Protein AF-A0A431K4H1-F1 (afdb_monomer)

Sequence (61 aa):
MYSTHLHELVFDECTPERMAAAGVPEKDALWYHTKGRHLARVSAQEMMVIMAIRHKVRCAR

Nearest PDB structures (foldseek):
  7u7n-assembly1_D  TM=3.609E-01  e=1.886E+00  Homo sapiens
  8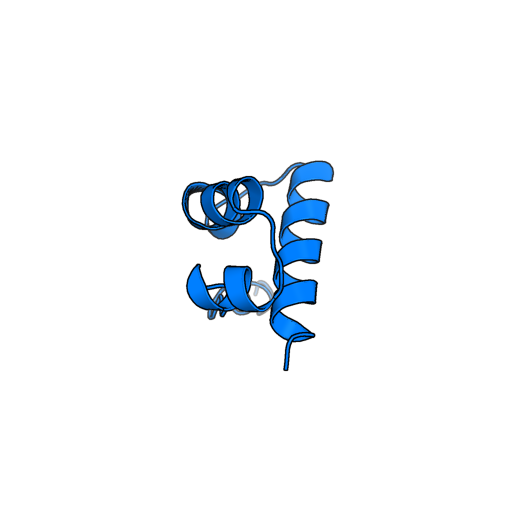jfr-assembly2_C  TM=3.631E-01  e=3.404E+00  Staphylococcus delphini
  7zg0-assembly1_B  TM=3.445E-01  e=4.063E+00  Mus musculus

pLDDT: mean 78.01, std 16.79, range [39.47, 91.88]

Foldseek 3Di:
DDDPPVCVLPDDPLDLVLLVLLVNPPVLSVCCVVPLSPDPDDDPVSVVSNVVSSVSSVPSD

Radius of gyration: 12.17 Å; Cα contacts (8 Å, |Δi|>4): 39; chains: 1; bou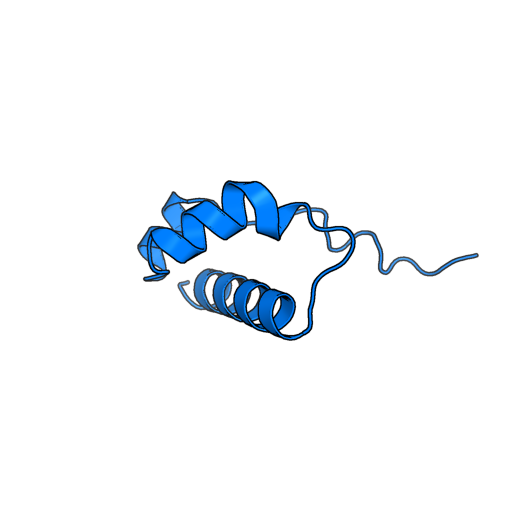nding box: 28×19×39 Å

Secondary structure (DSSP, 8-state):
---STTGGGS-----HHHHHHTT--HHHHHHHHHTGGG-SS--HHHHHHHHHHHHHHHH--

Mean predicted aligned error: 7.63 Å

Structure (mmCIF, N/CA/C/O backbone):
data_AF-A0A431K4H1-F1
#
_entry.id   AF-A0A431K4H1-F1
#
loop_
_atom_site.group_PDB
_atom_site.id
_atom_site.type_symbol
_atom_site.label_atom_id
_atom_site.label_alt_id
_atom_site.label_comp_id
_atom_site.label_asym_id
_atom_site.label_entity_id
_atom_site.label_seq_id
_atom_site.pdbx_PDB_ins_code
_atom_site.Cartn_x
_atom_site.Cartn_y
_atom_site.Cartn_z
_atom_site.occupancy
_atom_site.B_iso_or_equiv
_atom_site.auth_seq_id
_atom_site.auth_comp_id
_atom_site.auth_asym_id
_atom_site.auth_atom_id
_atom_site.pdbx_PDB_model_num
ATOM 1 N N . MET A 1 1 ? 7.327 -10.079 -30.896 1.00 41.22 1 MET A N 1
ATOM 2 C CA . MET A 1 1 ? 5.987 -9.821 -30.325 1.00 41.22 1 MET A CA 1
ATOM 3 C C . MET A 1 1 ? 6.070 -10.083 -28.831 1.00 41.22 1 MET A C 1
ATOM 5 O O . MET A 1 1 ? 6.028 -11.235 -28.423 1.00 41.22 1 MET A O 1
ATOM 9 N N . TYR A 1 2 ? 6.340 -9.052 -28.027 1.00 40.28 2 TYR A N 1
ATOM 10 C CA . TYR A 1 2 ? 6.526 -9.228 -26.586 1.00 40.28 2 TYR A CA 1
ATOM 11 C C . TYR A 1 2 ? 5.171 -9.277 -25.880 1.00 40.28 2 TYR A C 1
ATOM 13 O O . TYR A 1 2 ? 4.439 -8.295 -25.826 1.00 40.28 2 TYR A O 1
ATOM 21 N N . SER A 1 3 ? 4.880 -10.496 -25.431 1.00 41.16 3 SER A N 1
ATOM 22 C CA . SER A 1 3 ? 3.937 -10.966 -24.419 1.00 41.16 3 SER A CA 1
ATOM 23 C C . SER A 1 3 ? 3.184 -9.903 -23.606 1.00 41.16 3 SER A C 1
ATOM 25 O O . SER A 1 3 ? 3.763 -9.047 -22.943 1.00 41.16 3 SER A O 1
ATOM 27 N N . THR A 1 4 ? 1.867 -10.070 -23.584 1.00 45.19 4 THR A N 1
ATOM 28 C CA . THR A 1 4 ? 0.776 -9.336 -22.918 1.00 45.19 4 THR A CA 1
ATOM 29 C C . THR A 1 4 ? 0.856 -9.197 -21.386 1.00 45.19 4 THR A C 1
ATOM 31 O O . THR A 1 4 ? -0.129 -8.836 -20.753 1.00 45.19 4 THR A O 1
ATOM 34 N N . HIS A 1 5 ? 2.010 -9.423 -20.757 1.00 47.84 5 HIS A N 1
ATOM 35 C CA . HIS A 1 5 ? 2.159 -9.399 -19.291 1.00 47.84 5 HIS A CA 1
ATOM 36 C C . HIS A 1 5 ? 2.357 -7.986 -18.708 1.00 47.84 5 HIS A C 1
ATOM 38 O O . HIS A 1 5 ? 2.449 -7.816 -17.497 1.00 47.84 5 HIS A O 1
ATOM 44 N N . LEU A 1 6 ? 2.407 -6.954 -19.555 1.00 43.53 6 LEU A N 1
ATOM 45 C CA . LEU A 1 6 ? 2.525 -5.550 -19.138 1.00 43.53 6 LEU A CA 1
ATOM 46 C C . LEU A 1 6 ? 1.173 -4.878 -18.837 1.00 43.53 6 LEU A C 1
ATOM 48 O O . LEU A 1 6 ? 1.151 -3.773 -18.302 1.00 43.53 6 LEU A O 1
ATOM 52 N N . HIS A 1 7 ? 0.051 -5.536 -19.146 1.00 39.47 7 HIS A N 1
ATOM 53 C CA . HIS A 1 7 ? -1.297 -4.975 -18.983 1.00 39.47 7 HIS A CA 1
ATOM 54 C C . HIS A 1 7 ? -1.969 -5.295 -17.634 1.00 39.47 7 HIS A C 1
ATOM 56 O O . HIS A 1 7 ? -3.042 -4.769 -17.356 1.00 39.47 7 HIS A O 1
ATOM 62 N N . GLU A 1 8 ? -1.346 -6.083 -16.753 1.00 46.00 8 GLU A N 1
ATOM 63 C CA . GLU A 1 8 ? -1.852 -6.315 -15.383 1.00 46.00 8 GLU A CA 1
ATOM 64 C C . GLU A 1 8 ? -1.366 -5.269 -14.361 1.00 46.00 8 GLU A C 1
ATOM 66 O O . GLU A 1 8 ? -1.596 -5.394 -13.162 1.00 46.00 8 GLU A O 1
ATOM 71 N N . LEU A 1 9 ? -0.739 -4.184 -14.825 1.00 48.25 9 LEU A N 1
ATOM 72 C CA . LEU A 1 9 ? -0.505 -2.976 -14.021 1.00 48.25 9 LEU A CA 1
ATOM 73 C C . LEU A 1 9 ? -1.692 -1.990 -14.063 1.00 48.25 9 LEU A C 1
ATOM 75 O O . LEU A 1 9 ? -1.594 -0.898 -13.511 1.00 48.25 9 LEU A O 1
ATOM 79 N N . VAL A 1 10 ? -2.800 -2.343 -14.727 1.00 47.53 10 VAL A N 1
ATOM 80 C CA . VAL A 1 10 ? -3.805 -1.369 -15.197 1.00 47.53 10 VAL A CA 1
ATOM 81 C C . VAL A 1 10 ? -4.933 -1.064 -14.197 1.00 47.53 10 VAL A C 1
ATOM 83 O O . VAL A 1 10 ? -5.620 -0.067 -14.380 1.00 47.53 10 VAL A O 1
ATOM 86 N N . PHE A 1 11 ? -5.096 -1.795 -13.090 1.00 53.62 11 PHE A N 1
ATOM 87 C CA . PHE A 1 11 ? -6.044 -1.397 -12.033 1.00 53.62 11 PHE A CA 1
ATOM 88 C C . PHE A 1 11 ? -5.480 -1.683 -10.642 1.00 53.62 11 PHE A C 1
ATOM 90 O O . PHE A 1 11 ? -5.613 -2.776 -10.095 1.00 53.62 11 PHE A O 1
ATOM 97 N N . ASP A 1 12 ? -4.828 -0.676 -10.065 1.00 68.88 12 ASP A N 1
ATOM 98 C CA . ASP A 1 12 ? -4.441 -0.706 -8.662 1.00 68.88 12 ASP A CA 1
ATOM 99 C C . ASP A 1 12 ? -5.648 -0.342 -7.792 1.00 68.88 12 ASP A C 1
ATOM 101 O O . ASP A 1 12 ? -5.964 0.826 -7.580 1.00 68.88 12 ASP A O 1
ATOM 105 N N . GLU A 1 13 ? -6.345 -1.364 -7.300 1.00 73.06 13 GLU A N 1
ATOM 106 C CA . GLU A 1 13 ? -7.451 -1.210 -6.353 1.00 73.06 13 GLU A CA 1
ATOM 107 C C . GLU A 1 13 ? -6.995 -0.759 -4.950 1.00 73.06 13 GLU A C 1
ATOM 109 O O . GLU A 1 13 ? -7.829 -0.562 -4.065 1.00 73.06 13 GLU A O 1
ATOM 114 N N . CYS A 1 14 ? -5.691 -0.593 -4.708 1.00 80.81 14 CYS A N 1
ATOM 115 C CA . CYS A 1 14 ? -5.167 -0.145 -3.421 1.00 80.81 14 CYS A CA 1
ATOM 116 C C . CYS A 1 14 ? -5.303 1.379 -3.285 1.00 80.81 14 CYS A C 1
ATOM 118 O O . CYS A 1 14 ? -4.320 2.121 -3.321 1.00 80.81 14 CYS A O 1
ATOM 120 N N . THR A 1 15 ? -6.530 1.871 -3.114 1.00 85.88 15 THR A N 1
ATOM 121 C CA . THR A 1 15 ? -6.738 3.252 -2.659 1.00 85.88 15 THR A CA 1
ATOM 122 C C . THR A 1 15 ? -6.346 3.380 -1.180 1.00 85.88 15 THR A C 1
ATOM 124 O O . THR A 1 15 ? -6.351 2.374 -0.459 1.00 85.88 15 THR A O 1
ATOM 127 N N . PRO A 1 16 ? -5.997 4.585 -0.692 1.00 84.69 16 PRO A N 1
ATOM 128 C CA . PRO A 1 16 ? -5.702 4.798 0.726 1.00 84.69 16 PRO A CA 1
ATOM 129 C C . PRO A 1 16 ? -6.814 4.293 1.657 1.00 84.69 16 PRO A C 1
ATOM 131 O O . PRO A 1 16 ? -6.529 3.682 2.682 1.00 84.69 16 PRO A O 1
ATOM 134 N N . GLU A 1 17 ? -8.077 4.462 1.269 1.00 86.88 17 GLU A N 1
ATOM 135 C CA . GLU A 1 17 ? -9.250 4.034 2.038 1.00 86.88 17 GLU A CA 1
ATOM 136 C C . GLU A 1 17 ? -9.329 2.507 2.135 1.00 86.88 17 GLU A C 1
ATOM 138 O O . GLU A 1 17 ? -9.583 1.959 3.207 1.00 86.88 17 GLU A O 1
ATOM 143 N N . ARG A 1 18 ? -9.057 1.798 1.032 1.00 89.31 18 ARG A N 1
ATOM 144 C CA . ARG A 1 18 ? -9.032 0.328 1.018 1.00 89.31 18 ARG A CA 1
ATOM 145 C C . ARG A 1 18 ? -7.834 -0.233 1.772 1.00 89.31 18 ARG A C 1
ATOM 147 O O . ARG A 1 18 ? -7.960 -1.256 2.438 1.00 89.31 18 ARG A O 1
ATOM 154 N N . MET A 1 19 ? -6.689 0.441 1.708 1.00 91.50 19 MET A N 1
ATOM 155 C CA . MET A 1 19 ? -5.521 0.101 2.521 1.00 91.50 19 MET A CA 1
ATOM 156 C C . MET A 1 19 ? -5.803 0.281 4.017 1.00 91.50 19 MET A C 1
ATOM 158 O O . MET A 1 19 ? -5.475 -0.608 4.803 1.00 91.50 19 MET A O 1
ATOM 162 N N . ALA A 1 20 ? -6.473 1.370 4.403 1.00 89.94 20 ALA A N 1
ATOM 163 C CA . ALA A 1 20 ? -6.899 1.601 5.780 1.00 89.94 20 ALA A CA 1
ATOM 164 C C . ALA A 1 20 ? -7.893 0.527 6.256 1.00 89.94 20 ALA A C 1
ATOM 166 O O . ALA A 1 20 ? -7.689 -0.067 7.313 1.00 89.94 20 ALA A O 1
ATOM 167 N N . ALA A 1 21 ? -8.910 0.206 5.447 1.00 90.12 21 ALA A N 1
ATOM 168 C CA . ALA A 1 21 ? -9.867 -0.863 5.746 1.00 90.12 21 ALA A CA 1
ATOM 169 C C . ALA A 1 21 ? -9.198 -2.247 5.877 1.00 90.12 21 ALA A C 1
ATOM 171 O O . ALA A 1 21 ? -9.616 -3.065 6.691 1.00 90.12 21 ALA A O 1
ATOM 172 N N . ALA A 1 22 ? -8.121 -2.493 5.125 1.00 90.94 22 ALA A N 1
ATOM 173 C CA . ALA A 1 22 ? -7.338 -3.72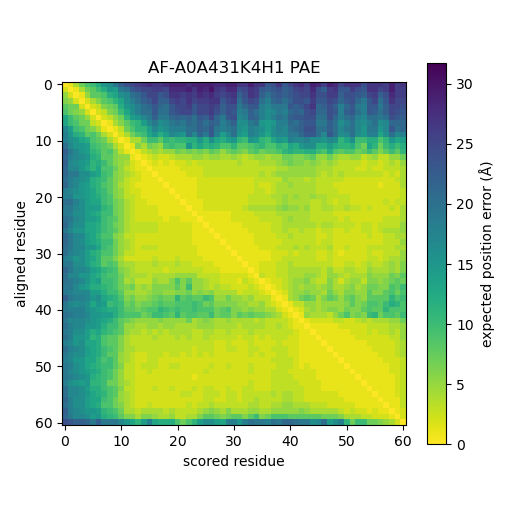7 5.178 1.00 90.94 22 ALA A CA 1
ATOM 174 C C . ALA A 1 22 ? -6.277 -3.761 6.303 1.00 90.94 22 ALA A C 1
ATOM 176 O O . ALA A 1 22 ? -5.487 -4.708 6.375 1.00 90.94 22 ALA A O 1
ATOM 177 N N . GLY A 1 23 ? -6.203 -2.733 7.159 1.00 91.75 23 GLY A N 1
ATOM 178 C CA . GLY A 1 23 ? -5.222 -2.661 8.247 1.00 91.75 23 GLY A CA 1
ATOM 179 C C . GLY A 1 23 ? -3.774 -2.543 7.756 1.00 91.75 23 GLY A 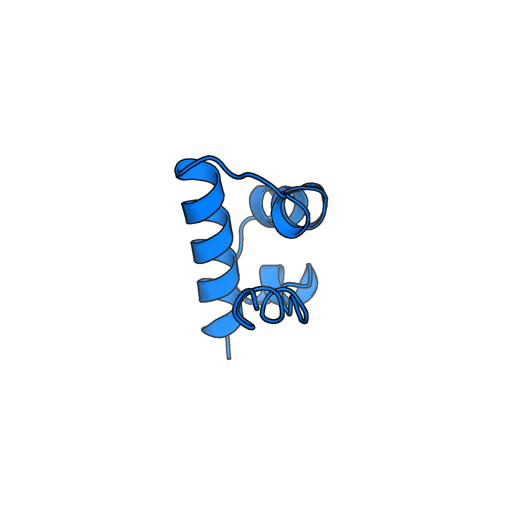C 1
ATOM 180 O O . GLY A 1 23 ? -2.848 -3.098 8.361 1.00 91.75 23 GLY A O 1
ATOM 181 N N . VAL A 1 24 ? -3.563 -1.883 6.616 1.00 91.38 24 VAL A N 1
ATOM 182 C CA . VAL A 1 24 ? -2.223 -1.515 6.149 1.00 91.38 24 VAL A CA 1
ATOM 183 C C . VAL A 1 24 ? -1.722 -0.342 7.000 1.00 91.38 24 VAL A C 1
ATOM 185 O O . VAL A 1 24 ? -2.442 0.648 7.135 1.00 91.38 24 VAL A O 1
ATOM 188 N N . PRO A 1 25 ? -0.507 -0.419 7.576 1.00 91.88 25 PRO A N 1
ATOM 189 C CA . PRO A 1 25 ? 0.069 0.699 8.313 1.00 91.88 25 PRO A CA 1
ATOM 190 C C . PRO A 1 25 ? 0.135 1.969 7.458 1.00 91.88 25 PRO A C 1
ATOM 192 O O . PRO A 1 25 ? 0.542 1.918 6.297 1.00 91.88 25 PRO A O 1
ATOM 195 N N . GLU A 1 26 ? -0.198 3.120 8.044 1.00 89.50 26 GLU A N 1
A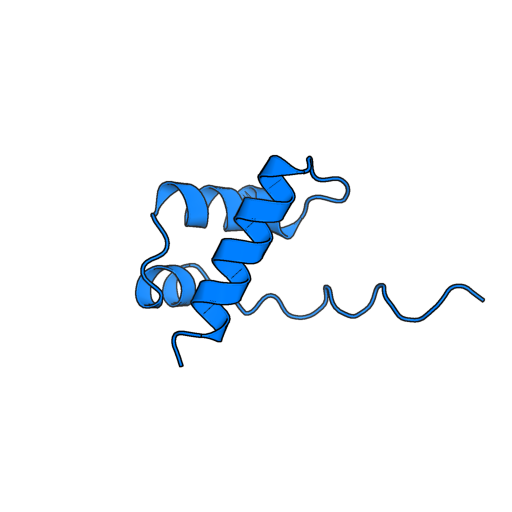TOM 196 C CA . GLU A 1 26 ? -0.275 4.405 7.331 1.00 89.50 26 GLU A CA 1
ATOM 197 C C . GLU A 1 26 ? 1.021 4.745 6.577 1.00 89.50 26 GLU A C 1
ATOM 199 O O . GLU A 1 26 ? 0.984 5.149 5.416 1.00 89.50 26 GLU A O 1
ATOM 204 N N . LYS A 1 27 ? 2.181 4.496 7.199 1.00 90.50 27 LYS A N 1
ATOM 205 C CA . LYS A 1 27 ? 3.502 4.692 6.582 1.00 90.50 27 LYS A CA 1
ATOM 206 C C . LYS A 1 27 ? 3.653 3.923 5.264 1.00 90.50 27 LYS A C 1
ATOM 208 O O . LYS A 1 27 ? 4.180 4.465 4.291 1.00 90.50 27 LYS A O 1
ATOM 213 N N . ASP A 1 28 ? 3.194 2.677 5.238 1.00 90.56 28 ASP A N 1
ATOM 214 C CA . ASP A 1 28 ? 3.322 1.791 4.082 1.00 90.56 28 ASP A CA 1
ATOM 215 C C . ASP A 1 28 ? 2.307 2.173 3.000 1.00 90.56 28 ASP A C 1
ATOM 217 O O . ASP A 1 28 ? 2.650 2.200 1.818 1.00 90.56 28 ASP A O 1
ATOM 221 N N . ALA A 1 29 ? 1.091 2.558 3.402 1.00 89.88 29 ALA A N 1
ATOM 222 C CA . ALA A 1 29 ? 0.060 3.051 2.495 1.00 89.88 29 ALA A CA 1
ATOM 223 C C . ALA A 1 29 ? 0.478 4.359 1.799 1.00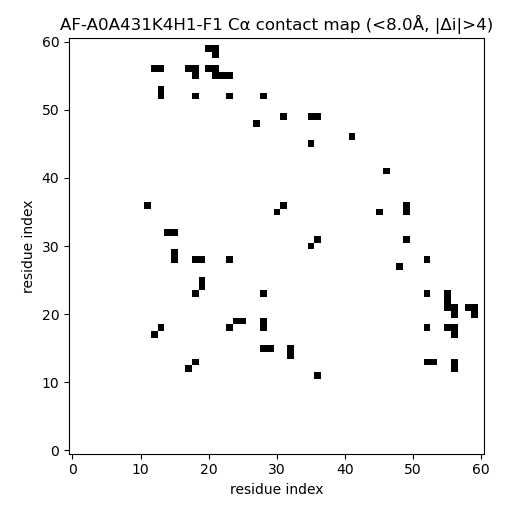 89.88 29 ALA A C 1
ATOM 225 O O . ALA A 1 29 ? 0.357 4.481 0.578 1.00 89.88 29 ALA A O 1
ATOM 226 N N . LEU A 1 30 ? 1.039 5.313 2.552 1.00 89.75 30 LEU A N 1
ATOM 227 C CA . LEU A 1 30 ? 1.571 6.572 2.024 1.00 89.75 30 LEU A CA 1
ATOM 228 C C . LEU A 1 30 ? 2.732 6.331 1.059 1.00 89.75 30 LEU A C 1
ATOM 230 O O . LEU A 1 30 ? 2.747 6.886 -0.043 1.00 89.75 30 LEU A O 1
ATOM 234 N N . TRP A 1 31 ? 3.698 5.490 1.437 1.00 90.38 31 TRP A N 1
ATOM 235 C CA . TRP A 1 31 ? 4.820 5.155 0.559 1.00 90.38 31 TRP A CA 1
ATOM 236 C C . TRP A 1 31 ? 4.344 4.469 -0.726 1.00 90.38 31 TRP A C 1
ATOM 238 O O . TRP A 1 31 ? 4.774 4.835 -1.821 1.00 90.38 31 TRP A O 1
ATOM 248 N N . TYR A 1 32 ? 3.422 3.514 -0.616 1.00 89.56 32 TYR A N 1
ATOM 249 C CA . TYR A 1 32 ? 2.885 2.792 -1.763 1.00 89.56 32 TYR A CA 1
ATOM 250 C C . TYR A 1 32 ? 2.125 3.728 -2.711 1.00 89.56 32 TYR A C 1
ATOM 252 O O . TYR A 1 32 ? 2.363 3.711 -3.920 1.00 89.56 32 TYR A O 1
ATOM 260 N N . HIS A 1 33 ? 1.267 4.600 -2.171 1.00 85.94 33 HIS A N 1
ATOM 261 C CA . HIS A 1 33 ? 0.468 5.529 -2.967 1.00 85.94 33 HIS A CA 1
ATOM 262 C C . HIS A 1 33 ? 1.320 6.582 -3.690 1.00 85.94 33 HIS A C 1
ATOM 264 O O . HIS A 1 33 ? 1.008 6.954 -4.822 1.00 85.94 33 HIS A O 1
ATOM 270 N N . THR A 1 34 ? 2.389 7.058 -3.045 1.00 85.50 34 THR A N 1
ATOM 271 C CA . THR A 1 34 ? 3.253 8.126 -3.577 1.00 85.50 34 THR A CA 1
ATOM 272 C C . THR A 1 34 ? 4.382 7.608 -4.465 1.00 85.50 34 THR A C 1
ATOM 274 O O . THR A 1 34 ? 4.740 8.270 -5.437 1.00 85.50 34 THR A O 1
ATOM 277 N N . LYS A 1 35 ? 4.946 6.435 -4.153 1.00 84.69 35 LYS A N 1
ATOM 278 C CA . LYS A 1 35 ? 6.107 5.861 -4.848 1.00 84.69 35 LYS A CA 1
ATOM 279 C C . LYS A 1 35 ? 5.846 4.442 -5.334 1.00 84.69 35 LYS A C 1
ATOM 281 O O . LYS A 1 35 ? 5.983 4.189 -6.526 1.00 84.69 35 LYS A O 1
ATOM 286 N N . GLY A 1 36 ? 5.456 3.537 -4.435 1.00 81.31 36 GLY A N 1
ATOM 287 C CA . GLY A 1 36 ? 5.426 2.090 -4.692 1.00 81.31 36 GLY A CA 1
ATOM 288 C C . GLY A 1 36 ? 4.607 1.668 -5.916 1.00 81.31 36 GLY A C 1
ATOM 289 O O . GLY A 1 36 ? 5.031 0.780 -6.650 1.00 81.31 36 GLY A O 1
ATOM 290 N N . ARG A 1 37 ? 3.488 2.347 -6.200 1.00 79.44 37 ARG A N 1
ATOM 291 C CA . ARG A 1 37 ? 2.623 2.044 -7.353 1.00 79.44 37 ARG A CA 1
ATOM 292 C C . ARG A 1 37 ? 3.205 2.429 -8.723 1.00 79.44 37 ARG A C 1
ATOM 294 O O . ARG A 1 37 ? 2.680 1.991 -9.739 1.00 79.44 37 ARG A O 1
ATOM 301 N N . HIS A 1 38 ? 4.268 3.239 -8.753 1.00 79.50 38 HIS A N 1
ATOM 302 C CA . HIS A 1 38 ? 4.868 3.803 -9.975 1.00 79.50 38 HIS A CA 1
ATOM 303 C C . HIS A 1 38 ? 6.298 3.317 -10.243 1.00 79.50 38 HIS A C 1
ATOM 305 O O . HIS A 1 38 ? 6.951 3.783 -11.178 1.00 79.50 38 HIS A O 1
ATOM 311 N N . LEU A 1 39 ? 6.829 2.418 -9.413 1.00 74.50 39 LEU A N 1
ATOM 312 C CA . LEU A 1 39 ? 8.212 1.972 -9.545 1.00 74.50 39 LEU A CA 1
ATOM 313 C C . LEU A 1 39 ? 8.378 1.056 -10.766 1.00 74.50 39 LEU A C 1
ATOM 315 O O . LEU A 1 39 ? 7.875 -0.063 -10.798 1.00 74.50 39 LEU A O 1
ATOM 319 N N . ALA A 1 40 ? 9.154 1.513 -11.753 1.00 69.00 40 ALA A N 1
ATOM 320 C CA . ALA A 1 40 ? 9.557 0.705 -12.910 1.00 69.00 40 ALA A CA 1
ATOM 321 C C . ALA A 1 40 ? 10.586 -0.383 -12.546 1.00 69.00 40 ALA A C 1
ATOM 323 O O . ALA A 1 40 ? 10.738 -1.377 -13.254 1.00 69.00 40 ALA A O 1
ATOM 324 N N . ARG A 1 41 ? 11.320 -0.177 -11.447 1.00 74.56 41 ARG A N 1
ATOM 325 C CA . ARG A 1 41 ? 12.268 -1.125 -10.859 1.00 74.56 41 ARG A CA 1
ATOM 326 C C . ARG A 1 41 ? 12.118 -1.070 -9.349 1.00 74.56 41 ARG A C 1
ATOM 328 O O . ARG A 1 41 ? 12.165 0.013 -8.774 1.00 74.56 41 ARG A O 1
ATOM 335 N N . VAL A 1 42 ? 11.950 -2.233 -8.739 1.00 80.94 42 VAL A N 1
ATOM 336 C CA . VAL A 1 42 ? 11.802 -2.404 -7.293 1.00 80.94 42 VAL A CA 1
ATOM 337 C C . VAL A 1 42 ? 12.894 -3.335 -6.794 1.00 80.94 42 VAL A C 1
ATOM 339 O O . VAL A 1 42 ? 13.231 -4.318 -7.457 1.00 80.94 42 VAL A O 1
ATOM 342 N N . SER A 1 43 ? 13.462 -3.036 -5.631 1.00 86.75 43 SER A N 1
ATOM 343 C CA . SER A 1 43 ? 14.280 -4.004 -4.903 1.00 86.75 43 SER A CA 1
ATOM 344 C C . SER A 1 43 ? 13.425 -5.192 -4.445 1.00 86.75 43 SER A C 1
ATOM 346 O O . SER A 1 43 ? 12.199 -5.098 -4.351 1.00 86.75 43 SER A O 1
ATOM 348 N N . ALA A 1 44 ? 14.061 -6.319 -4.109 1.00 87.31 44 ALA A N 1
ATOM 349 C CA . ALA A 1 44 ? 13.344 -7.486 -3.587 1.00 87.31 44 ALA A CA 1
ATOM 350 C C . ALA A 1 44 ? 12.529 -7.146 -2.324 1.00 87.31 44 ALA A C 1
ATOM 352 O O . ALA A 1 44 ? 11.413 -7.631 -2.151 1.00 87.31 44 ALA A O 1
ATOM 353 N N . GLN A 1 45 ? 13.053 -6.260 -1.472 1.00 85.56 45 GLN A N 1
ATOM 354 C CA . GLN A 1 45 ? 12.364 -5.802 -0.269 1.00 85.56 45 GLN A CA 1
ATOM 355 C C . GLN A 1 45 ? 11.119 -4.968 -0.601 1.00 85.56 45 GLN A C 1
ATOM 357 O O . GLN A 1 45 ? 10.048 -5.223 -0.056 1.00 85.56 45 GLN A O 1
ATOM 362 N N . GLU A 1 46 ? 11.235 -4.009 -1.520 1.00 85.62 46 GLU A N 1
ATOM 363 C CA . GLU A 1 46 ? 10.101 -3.187 -1.966 1.00 85.62 46 GLU A CA 1
ATOM 364 C C . GLU A 1 46 ? 9.027 -4.035 -2.650 1.00 85.62 46 GLU A C 1
ATOM 366 O O . GLU A 1 46 ? 7.837 -3.830 -2.413 1.00 85.62 46 GLU A O 1
ATOM 371 N N . MET A 1 47 ? 9.436 -5.035 -3.435 1.00 86.44 47 MET A N 1
ATOM 372 C CA . MET A 1 47 ? 8.519 -5.990 -4.053 1.00 86.44 47 MET A CA 1
ATOM 373 C C . MET A 1 47 ? 7.713 -6.757 -3.000 1.00 86.44 47 MET A C 1
ATOM 375 O O . MET A 1 47 ? 6.495 -6.861 -3.129 1.00 86.44 47 MET A O 1
ATOM 379 N N . MET A 1 48 ? 8.350 -7.238 -1.925 1.00 89.06 48 MET A N 1
ATOM 380 C CA . MET A 1 48 ? 7.631 -7.921 -0.841 1.00 89.06 48 MET A CA 1
ATOM 381 C C . MET A 1 48 ? 6.606 -7.008 -0.161 1.00 89.06 48 MET A C 1
ATOM 383 O O . MET A 1 48 ? 5.491 -7.449 0.112 1.00 89.06 48 MET A O 1
ATOM 387 N N . VAL A 1 49 ? 6.945 -5.736 0.070 1.00 87.56 49 VAL A N 1
ATOM 388 C CA . VAL A 1 49 ? 6.017 -4.755 0.658 1.00 87.56 49 VAL A CA 1
ATOM 389 C C . VAL A 1 49 ? 4.827 -4.503 -0.274 1.00 87.56 49 VAL A C 1
ATOM 391 O O . VAL A 1 49 ? 3.679 -4.597 0.157 1.00 87.56 49 VAL A O 1
ATOM 3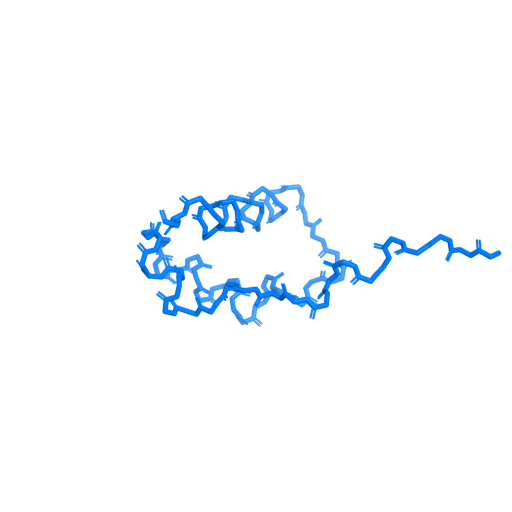94 N N . ILE A 1 50 ? 5.079 -4.258 -1.563 1.00 88.25 50 ILE A N 1
ATOM 395 C CA . ILE A 1 50 ? 4.043 -4.062 -2.592 1.00 88.25 50 ILE A CA 1
ATOM 396 C C . ILE A 1 50 ? 3.113 -5.277 -2.663 1.00 88.25 50 ILE A C 1
ATOM 398 O O . ILE A 1 50 ? 1.890 -5.125 -2.651 1.00 88.25 50 ILE A O 1
ATOM 402 N N . MET A 1 51 ? 3.675 -6.488 -2.702 1.00 88.38 51 MET A N 1
ATOM 403 C CA . MET A 1 51 ? 2.896 -7.726 -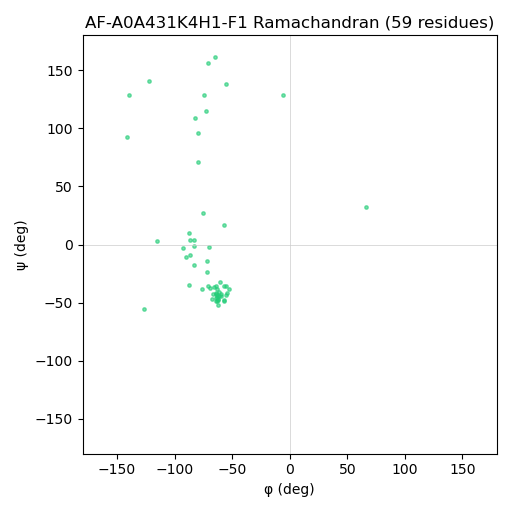2.739 1.00 88.38 51 MET A CA 1
ATOM 404 C C . MET A 1 51 ? 2.068 -7.915 -1.466 1.00 88.38 51 MET A C 1
ATOM 406 O O . MET A 1 51 ? 0.899 -8.279 -1.562 1.00 88.38 51 MET A O 1
ATOM 410 N N . ALA A 1 52 ? 2.631 -7.626 -0.290 1.00 89.50 52 ALA A N 1
ATOM 411 C CA . ALA A 1 52 ? 1.921 -7.735 0.981 1.00 89.50 52 ALA A CA 1
ATOM 412 C C . ALA A 1 52 ? 0.732 -6.765 1.066 1.00 89.50 52 ALA A C 1
ATOM 414 O O . ALA A 1 52 ? -0.353 -7.169 1.484 1.00 89.50 52 ALA A O 1
ATOM 415 N N . ILE A 1 53 ? 0.908 -5.514 0.630 1.00 88.81 53 ILE A N 1
ATOM 416 C CA . ILE A 1 53 ? -0.163 -4.506 0.585 1.00 88.81 53 ILE A CA 1
ATOM 417 C C . ILE A 1 53 ? -1.277 -4.961 -0.359 1.00 88.81 53 ILE A C 1
ATOM 419 O O . ILE A 1 53 ? -2.435 -5.045 0.050 1.00 88.81 53 ILE A O 1
ATOM 423 N N . ARG A 1 54 ? -0.929 -5.331 -1.598 1.00 88.75 54 ARG A N 1
ATOM 424 C CA . ARG A 1 54 ? -1.902 -5.799 -2.598 1.00 88.75 54 ARG A CA 1
ATOM 425 C C . ARG A 1 54 ? -2.651 -7.041 -2.131 1.00 88.75 54 ARG A C 1
ATOM 427 O O . ARG A 1 54 ? -3.865 -7.127 -2.298 1.00 88.75 54 ARG A O 1
ATOM 434 N N . HIS A 1 55 ? -1.945 -7.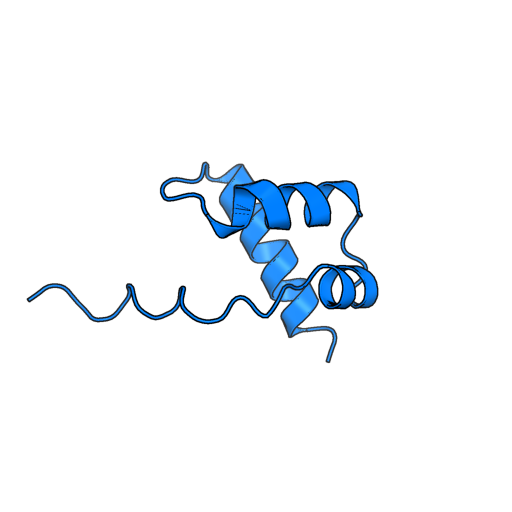989 -1.519 1.00 88.50 55 HIS A N 1
ATOM 435 C CA . HIS A 1 55 ? -2.547 -9.194 -0.963 1.00 88.50 55 HIS A CA 1
ATOM 436 C C . HIS A 1 55 ? -3.525 -8.859 0.167 1.00 88.50 55 HIS A C 1
ATOM 438 O O . HIS A 1 55 ? -4.663 -9.318 0.137 1.00 88.50 55 HIS A O 1
ATOM 444 N N . LYS A 1 56 ? -3.128 -8.013 1.130 1.00 88.81 56 LYS A N 1
ATOM 445 C CA . LYS A 1 56 ? -4.013 -7.572 2.220 1.00 88.81 56 LYS A CA 1
ATOM 446 C C . LYS A 1 56 ? -5.282 -6.907 1.692 1.00 88.81 56 LYS A C 1
ATOM 448 O O . LYS A 1 56 ? -6.372 -7.298 2.091 1.00 88.81 56 LYS A O 1
ATOM 453 N N . VAL A 1 57 ? -5.154 -5.963 0.760 1.00 88.38 57 VAL A N 1
ATOM 454 C CA . VAL A 1 57 ? -6.304 -5.259 0.168 1.00 88.38 57 VAL A CA 1
ATOM 455 C C . VAL A 1 57 ? -7.215 -6.204 -0.623 1.00 88.38 57 VAL A C 1
ATOM 457 O O . VAL A 1 57 ? -8.435 -6.047 -0.596 1.00 88.38 57 VAL A O 1
ATOM 460 N N . ARG A 1 58 ? -6.650 -7.204 -1.312 1.00 87.44 58 ARG A N 1
ATOM 461 C CA . ARG A 1 58 ? -7.422 -8.225 -2.039 1.00 87.44 58 ARG A CA 1
ATOM 462 C C . ARG A 1 58 ? -8.173 -9.173 -1.101 1.00 87.44 58 ARG A C 1
ATOM 464 O O . ARG A 1 58 ? -9.281 -9.589 -1.432 1.00 87.44 58 ARG A O 1
ATOM 471 N N . CYS A 1 59 ? -7.565 -9.537 0.026 1.00 85.94 59 CYS A N 1
ATOM 472 C CA . CYS A 1 59 ? -8.133 -10.465 1.005 1.00 85.94 59 CYS A CA 1
ATOM 473 C C . CYS A 1 59 ? -9.105 -9.809 1.991 1.00 85.94 59 CYS A C 1
ATOM 475 O O . CYS A 1 59 ? -9.886 -10.527 2.599 1.00 85.94 59 CYS A O 1
ATOM 477 N N . ALA A 1 60 ? -9.090 -8.482 2.135 1.00 82.62 60 ALA A N 1
ATOM 478 C CA . ALA A 1 60 ? -9.994 -7.728 3.009 1.00 82.62 60 ALA A CA 1
ATOM 479 C C . ALA A 1 60 ? -11.436 -7.590 2.459 1.00 82.62 60 ALA A C 1
ATOM 481 O O . ALA A 1 60 ? -12.106 -6.604 2.755 1.00 82.62 60 ALA A O 1
ATOM 482 N N . ARG A 1 61 ? -11.889 -8.539 1.625 1.00 58.12 61 ARG A N 1
ATOM 483 C CA . ARG A 1 61 ? -13.270 -8.605 1.121 1.00 58.12 61 ARG A CA 1
ATOM 484 C C . ARG A 1 61 ? -14.251 -9.020 2.206 1.00 58.12 61 ARG A C 1
ATOM 486 O O . ARG A 1 61 ? -13.901 -9.934 2.983 1.00 58.12 61 ARG A O 1
#

Solvent-accessible surface area (backbone atoms only — not comparable to full-atom values): 3861 Å² total; per-residue (Å²): 136,86,70,82,77,75,64,80,74,75,75,80,77,71,43,68,68,46,27,52,75,37,69,46,55,66,72,57,44,52,45,31,72,75,45,61,79,72,57,93,72,69,54,75,68,54,46,51,51,54,51,49,52,53,49,37,44,65,65,60,111